Protein AF-A0A6L6B5Q7-F1 (afdb_monomer)

Secondary structure (DSSP, 8-state):
--SSTTSEEEEEETTTEEEEEEEEEE-TTSEEEETTS-EEEGGGEE---

Radius of gyration: 10.01 Å; Cα contacts (8 Å, |Δi|>4): 87; chains: 1; bounding box: 26×22×19 Å

pLDDT: mean 70.18, std 9.89, range [45.41, 83.5]

Mean predicted aligned error: 8.21 Å

Solvent-accessible surface area (backbone atoms only — not comparable to full-atom values): 3076 Å² total; per-residue (Å²): 131,81,84,59,68,77,34,74,35,42,32,46,43,96,86,84,46,71,47,76,45,38,33,73,48,67,47,98,87,51,29,38,29,30,74,87,72,48,74,44,60,69,92,29,67,51,84,74,126

Sequence (49 aa):
VCATIGNEIRIDLPGGTHKNGKAIGITPAGELILEDGSRVTVGDIVHLR

Nearest PDB structures (foldseek):
  4xtw-assembly2_B  TM=8.244E-01  e=1.323E-03  Mycobacterium tuberculosis
  4xu2-assembly1_A  TM=8.050E-01  e=1.601E-03  Mycobacterium tuberculosis
  3l2z-assembly1_A  TM=7.680E-01  e=5.036E-03  Mycobacterium tuberculosis H37Rv
  6ygb-assembly1_C  TM=6.287E-01  e=2.777E-01  Saccharomyces cerevisiae
  6ygd-assembly1_C  TM=6.243E-01  e=3.817E-01  Saccharomyces cerevisiae

Structure (mmCIF, N/CA/C/O backbone):
data_AF-A0A6L6B5Q7-F1
#
_entry.id   AF-A0A6L6B5Q7-F1
#
loop_
_atom_site.group_PDB
_atom_site.id
_atom_site.type_symbol
_atom_site.label_atom_id
_atom_site.label_alt_id
_atom_site.label_comp_id
_atom_site.label_asym_id
_atom_site.label_entity_id
_atom_site.label_seq_id
_atom_site.pdbx_PDB_ins_code
_atom_site.Cartn_x
_atom_site.Cartn_y
_atom_site.Cartn_z
_atom_site.occupancy
_atom_site.B_iso_or_equiv
_atom_site.auth_seq_id
_atom_site.auth_comp_id
_atom_site.auth_asym_id
_atom_site.auth_atom_id
_atom_site.pdbx_PDB_model_num
ATOM 1 N N . VAL A 1 1 ? -9.249 -17.668 1.802 1.00 45.50 1 VAL A N 1
ATOM 2 C CA . VAL A 1 1 ? -8.578 -16.905 2.881 1.00 45.50 1 VAL A CA 1
ATOM 3 C C . VAL A 1 1 ? -7.718 -15.842 2.218 1.00 45.50 1 VAL A C 1
ATOM 5 O O . VAL A 1 1 ? -6.970 -16.189 1.314 1.00 45.50 1 VAL A O 1
ATOM 8 N N . CYS A 1 2 ? -7.893 -14.565 2.563 1.00 45.41 2 CYS A N 1
ATOM 9 C CA . CYS A 1 2 ? -7.036 -13.482 2.069 1.00 45.41 2 CYS A CA 1
ATOM 10 C C . CYS A 1 2 ? -5.654 -13.639 2.726 1.00 45.41 2 CYS A C 1
ATOM 12 O O . CYS A 1 2 ? -5.573 -13.617 3.948 1.00 45.41 2 CYS A O 1
ATOM 14 N N . ALA A 1 3 ? -4.602 -13.891 1.942 1.00 57.28 3 ALA A N 1
ATOM 15 C CA . ALA A 1 3 ? -3.285 -14.303 2.449 1.00 57.28 3 ALA A CA 1
ATOM 16 C C . ALA A 1 3 ? -2.364 -13.136 2.869 1.00 57.28 3 ALA A C 1
ATOM 18 O O . ALA A 1 3 ? -1.295 -13.367 3.429 1.00 57.28 3 ALA A O 1
ATOM 19 N N . THR A 1 4 ? -2.767 -11.893 2.597 1.00 56.38 4 THR A N 1
ATOM 20 C CA . THR A 1 4 ? -1.903 -10.704 2.711 1.00 56.38 4 THR A CA 1
ATOM 21 C C . THR A 1 4 ? -2.134 -9.904 3.988 1.00 56.38 4 THR A C 1
ATOM 23 O O . THR A 1 4 ? -1.197 -9.355 4.557 1.00 56.38 4 THR A O 1
ATOM 26 N N . ILE A 1 5 ? -3.385 -9.812 4.444 1.00 65.31 5 ILE A N 1
ATOM 27 C CA . ILE A 1 5 ? -3.759 -8.945 5.566 1.00 65.31 5 ILE A CA 1
ATOM 28 C C . ILE A 1 5 ? -3.534 -9.692 6.881 1.00 65.31 5 ILE A C 1
ATOM 30 O O . ILE A 1 5 ? -4.077 -10.776 7.084 1.00 65.31 5 ILE A O 1
ATOM 34 N N . GLY A 1 6 ? -2.738 -9.096 7.772 1.00 63.03 6 GLY A N 1
ATOM 35 C CA . GLY A 1 6 ? -2.369 -9.677 9.067 1.00 63.03 6 GLY A CA 1
ATOM 36 C C . GLY A 1 6 ? -1.040 -10.436 9.085 1.00 63.03 6 GLY A C 1
ATOM 37 O O . GLY A 1 6 ? -0.546 -10.713 10.177 1.00 63.03 6 GLY A O 1
ATOM 38 N N . ASN A 1 7 ? -0.439 -10.695 7.921 1.00 66.94 7 ASN A N 1
ATOM 39 C CA . ASN A 1 7 ? 0.900 -11.270 7.804 1.00 66.94 7 ASN A CA 1
ATOM 40 C C . ASN A 1 7 ? 1.968 -10.175 7.674 1.00 66.94 7 ASN A C 1
ATOM 42 O O . ASN A 1 7 ? 1.700 -9.067 7.196 1.00 66.94 7 ASN A O 1
ATOM 46 N N . GLU A 1 8 ? 3.190 -10.495 8.100 1.00 68.81 8 GLU A N 1
ATOM 47 C CA . GLU A 1 8 ? 4.361 -9.701 7.738 1.00 68.81 8 GLU A CA 1
ATOM 48 C C . GLU A 1 8 ? 4.582 -9.794 6.230 1.00 68.81 8 GLU A C 1
ATOM 50 O O . GLU A 1 8 ? 4.665 -10.879 5.656 1.00 68.81 8 GLU A O 1
ATOM 55 N N . ILE A 1 9 ? 4.680 -8.638 5.590 1.00 75.38 9 ILE A N 1
ATOM 56 C CA . ILE A 1 9 ? 4.981 -8.514 4.174 1.00 75.38 9 ILE A CA 1
ATOM 57 C C . ILE A 1 9 ? 6.317 -7.799 4.002 1.00 75.38 9 ILE A C 1
ATOM 59 O O . ILE A 1 9 ? 6.688 -6.907 4.773 1.00 75.38 9 ILE A O 1
ATOM 63 N N . ARG A 1 10 ? 7.044 -8.193 2.958 1.00 75.00 10 ARG A N 1
ATOM 64 C CA . ARG A 1 10 ? 8.181 -7.433 2.455 1.00 75.00 10 ARG A CA 1
ATOM 65 C C . ARG A 1 10 ? 7.735 -6.674 1.219 1.00 75.00 10 ARG A C 1
ATOM 67 O O . ARG A 1 10 ? 7.091 -7.220 0.329 1.00 75.00 10 ARG A O 1
ATOM 74 N N . ILE A 1 11 ? 8.079 -5.402 1.208 1.00 76.50 11 ILE A N 1
ATOM 75 C CA . ILE A 1 11 ? 7.787 -4.471 0.138 1.00 76.50 11 ILE A CA 1
ATOM 76 C C . ILE A 1 11 ? 9.123 -4.117 -0.491 1.00 76.50 11 ILE A C 1
ATOM 78 O O . ILE A 1 11 ? 9.983 -3.563 0.190 1.00 76.50 11 ILE A O 1
ATOM 82 N N . ASP A 1 12 ? 9.305 -4.458 -1.755 1.00 71.38 12 ASP A N 1
ATOM 83 C CA . ASP A 1 12 ? 10.497 -4.143 -2.530 1.00 71.38 12 ASP A CA 1
ATOM 84 C C . ASP A 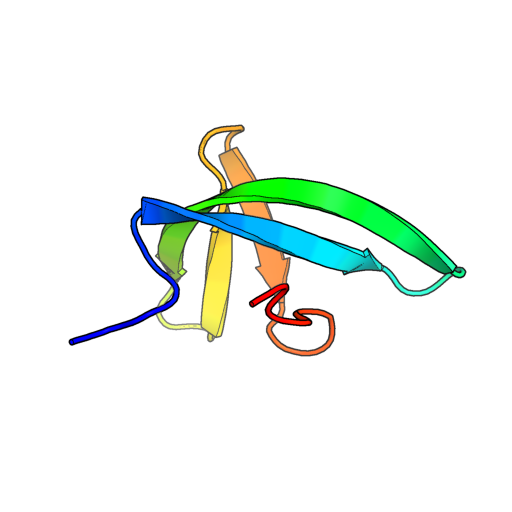1 12 ? 10.299 -2.793 -3.208 1.00 71.38 12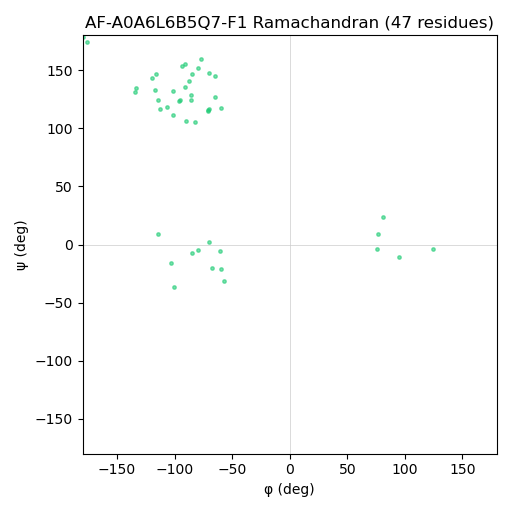 ASP A C 1
ATOM 86 O O . ASP A 1 12 ? 9.534 -2.664 -4.151 1.00 71.38 12 ASP A O 1
ATOM 90 N N . LEU A 1 13 ? 10.979 -1.772 -2.700 1.00 71.25 13 LEU A N 1
ATOM 91 C CA . LEU A 1 13 ? 10.900 -0.415 -3.210 1.00 71.25 13 LEU A CA 1
ATOM 92 C C . LEU A 1 13 ? 11.770 -0.242 -4.467 1.00 71.25 13 LEU A C 1
ATOM 94 O O . LEU A 1 13 ? 12.834 -0.868 -4.603 1.00 71.25 13 LEU A O 1
ATOM 98 N N . PRO A 1 14 ? 11.388 0.690 -5.357 1.00 65.19 14 PRO A N 1
ATOM 99 C CA . PRO A 1 14 ? 12.224 1.078 -6.481 1.00 65.19 14 PRO A CA 1
ATOM 100 C C 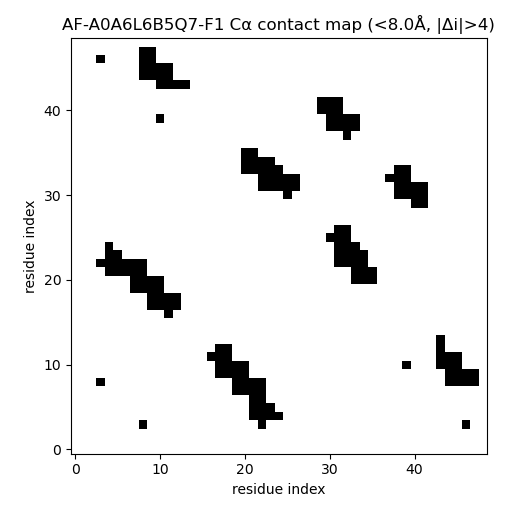. PRO A 1 14 ? 13.559 1.628 -5.964 1.00 65.19 14 PRO A C 1
ATOM 102 O O . PRO A 1 14 ? 13.613 2.622 -5.241 1.00 65.19 14 PRO A O 1
ATOM 105 N N . GLY A 1 15 ? 14.647 0.946 -6.324 1.00 68.56 15 GLY A N 1
ATOM 106 C CA . GLY A 1 15 ? 15.988 1.189 -5.780 1.00 68.56 15 GLY A CA 1
ATOM 107 C C . GLY A 1 15 ? 16.648 -0.050 -5.171 1.00 68.56 15 GLY A C 1
ATOM 108 O O . GLY A 1 15 ? 17.809 0.025 -4.776 1.00 68.56 15 GLY A O 1
ATOM 109 N N . GLY A 1 16 ? 15.940 -1.186 -5.114 1.00 73.94 16 GLY A N 1
ATOM 110 C CA . GLY A 1 16 ? 16.464 -2.446 -4.566 1.00 73.94 16 GLY A CA 1
ATOM 111 C C . GLY A 1 16 ? 16.504 -2.471 -3.036 1.00 73.94 16 GLY A C 1
ATOM 112 O O . GLY A 1 16 ? 17.092 -3.370 -2.434 1.00 73.94 16 GLY A O 1
ATOM 113 N N . THR A 1 17 ? 15.900 -1.471 -2.397 1.00 73.31 17 THR A N 1
ATOM 114 C CA . THR A 1 17 ? 15.658 -1.449 -0.960 1.00 73.31 17 THR A CA 1
ATOM 115 C C . THR A 1 17 ? 14.362 -2.179 -0.660 1.00 73.31 17 THR A C 1
ATOM 117 O O . THR A 1 17 ? 13.413 -2.123 -1.429 1.00 73.31 17 THR A O 1
ATOM 120 N N . HIS A 1 18 ? 14.301 -2.847 0.485 1.00 74.88 18 HIS A N 1
ATOM 121 C CA . HIS A 1 18 ? 13.081 -3.490 0.942 1.00 74.88 18 HIS A CA 1
ATOM 122 C C . HIS A 1 18 ? 12.650 -2.913 2.285 1.00 74.88 18 HIS A C 1
ATOM 124 O O . HIS A 1 18 ? 13.479 -2.606 3.144 1.00 74.88 18 HIS A O 1
ATOM 130 N N . LYS A 1 19 ? 11.340 -2.781 2.477 1.00 74.75 19 LYS A N 1
ATOM 131 C CA . LYS A 1 19 ? 10.724 -2.439 3.754 1.00 74.75 19 LYS A CA 1
ATOM 132 C C . LYS A 1 19 ? 9.894 -3.625 4.218 1.00 74.75 19 LYS A C 1
ATOM 134 O O . LYS A 1 19 ? 9.010 -4.099 3.512 1.00 74.75 19 LYS A O 1
ATOM 139 N N . ASN A 1 20 ? 10.182 -4.099 5.419 1.00 75.94 20 ASN A N 1
ATOM 140 C CA . ASN A 1 20 ? 9.346 -5.076 6.096 1.00 75.94 20 ASN A CA 1
ATOM 141 C C . ASN A 1 20 ? 8.261 -4.341 6.884 1.00 75.94 20 ASN A C 1
ATOM 143 O O . ASN A 1 20 ? 8.528 -3.307 7.503 1.00 75.94 20 ASN A O 1
ATOM 147 N N . GLY A 1 21 ? 7.047 -4.876 6.886 1.00 76.81 21 GLY A N 1
ATOM 148 C CA . GLY A 1 21 ? 6.015 -4.408 7.797 1.00 76.81 21 GLY A CA 1
ATOM 149 C C . GLY A 1 21 ? 4.730 -5.210 7.700 1.00 76.81 21 GLY A C 1
ATOM 150 O O . GLY A 1 21 ? 4.584 -6.100 6.869 1.00 76.81 21 GLY A O 1
ATOM 151 N N . LYS A 1 22 ? 3.787 -4.905 8.584 1.00 78.31 22 LYS A N 1
ATOM 152 C CA . LYS A 1 22 ? 2.510 -5.608 8.650 1.00 78.31 22 LYS A CA 1
ATOM 153 C C . LYS A 1 22 ? 1.442 -4.848 7.880 1.00 78.31 22 LYS A C 1
ATOM 155 O O . LYS A 1 22 ? 1.183 -3.682 8.175 1.00 78.31 22 LYS A O 1
ATOM 160 N N . ALA A 1 23 ? 0.818 -5.517 6.915 1.00 77.50 23 ALA A N 1
ATOM 161 C CA . ALA A 1 23 ? -0.321 -4.977 6.185 1.00 77.50 23 ALA A CA 1
ATOM 162 C C . ALA A 1 23 ? -1.555 -4.937 7.096 1.00 77.50 23 ALA A C 1
AT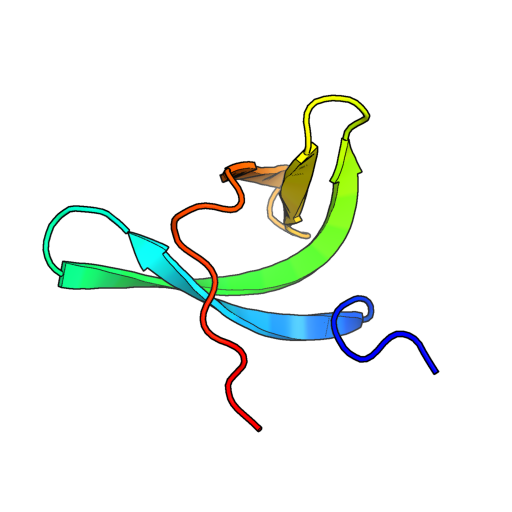OM 164 O O . ALA A 1 23 ? -2.051 -5.990 7.510 1.00 77.50 23 ALA A O 1
ATOM 165 N N . ILE A 1 24 ? -2.062 -3.738 7.382 1.00 83.50 24 ILE A N 1
ATOM 166 C CA . ILE A 1 24 ? -3.278 -3.547 8.190 1.00 83.50 24 ILE A CA 1
ATOM 167 C C . ILE A 1 24 ? -4.507 -3.211 7.343 1.00 83.50 24 ILE A C 1
ATOM 169 O O . ILE A 1 24 ? -5.632 -3.333 7.820 1.00 83.50 24 ILE A O 1
ATOM 173 N N . GLY A 1 25 ? -4.320 -2.810 6.086 1.00 78.88 25 GLY A N 1
ATOM 174 C CA . GLY A 1 25 ? -5.427 -2.466 5.203 1.00 78.88 25 GLY A CA 1
ATOM 175 C C . GLY A 1 25 ? -4.978 -2.052 3.810 1.00 78.88 25 GLY A C 1
ATOM 176 O O . GLY A 1 25 ? -3.787 -2.006 3.514 1.00 78.88 25 GLY A O 1
ATOM 177 N N . ILE A 1 26 ? -5.952 -1.756 2.953 1.00 79.44 26 ILE A N 1
ATOM 178 C CA . ILE A 1 26 ? -5.740 -1.290 1.580 1.00 79.44 26 ILE A CA 1
ATOM 179 C C . ILE A 1 26 ? -6.671 -0.091 1.346 1.00 79.44 26 ILE A C 1
ATOM 181 O O . ILE A 1 26 ? -7.838 -0.131 1.741 1.00 79.44 26 ILE A O 1
ATOM 185 N N . THR A 1 27 ? -6.166 0.987 0.748 1.00 79.44 27 THR A N 1
ATOM 186 C CA . THR A 1 27 ? -6.956 2.165 0.372 1.00 79.44 27 THR A CA 1
ATOM 187 C C . THR A 1 27 ? -7.766 1.891 -0.903 1.00 79.44 27 THR A C 1
ATOM 189 O O . THR A 1 27 ? -7.397 1.026 -1.698 1.00 79.44 27 THR A O 1
ATOM 192 N N . PRO A 1 28 ? -8.840 2.654 -1.179 1.00 74.38 28 PRO A N 1
ATOM 193 C CA . PRO A 1 28 ? -9.595 2.529 -2.432 1.00 74.38 28 PRO A CA 1
ATOM 194 C C . PRO A 1 28 ? -8.755 2.791 -3.692 1.00 74.38 28 PRO A C 1
ATOM 196 O O . PRO A 1 28 ? -9.127 2.355 -4.775 1.00 74.38 28 PRO A O 1
ATOM 199 N N . ALA A 1 29 ? -7.627 3.494 -3.550 1.00 76.75 29 ALA A N 1
ATOM 200 C CA . ALA A 1 29 ? -6.670 3.746 -4.623 1.00 76.75 29 ALA A CA 1
ATOM 201 C C . ALA A 1 29 ? -5.737 2.548 -4.899 1.00 76.75 29 ALA A C 1
ATOM 203 O O . ALA A 1 29 ? -4.941 2.599 -5.832 1.00 76.75 29 ALA A O 1
ATOM 204 N N . GLY A 1 30 ? -5.823 1.474 -4.103 1.00 74.31 30 GLY A N 1
ATOM 205 C CA . GLY A 1 30 ? -4.934 0.319 -4.201 1.00 74.31 30 GLY A CA 1
ATOM 206 C C . GLY A 1 30 ? -3.587 0.528 -3.508 1.00 74.31 30 GLY A C 1
ATOM 207 O O . GLY A 1 30 ? -2.611 -0.118 -3.873 1.00 74.31 30 GLY A O 1
ATOM 208 N N . GLU A 1 31 ? -3.500 1.426 -2.526 1.00 79.44 31 GLU A N 1
ATOM 209 C CA . GLU A 1 31 ? -2.306 1.553 -1.688 1.00 79.44 31 GLU A CA 1
ATOM 210 C C . GLU A 1 31 ? -2.451 0.653 -0.470 1.00 79.44 31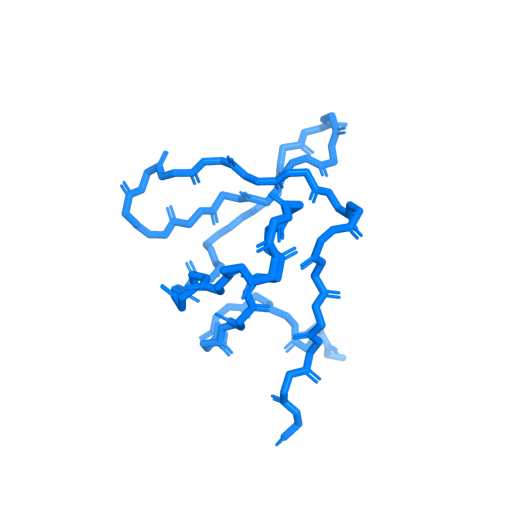 GLU A C 1
ATOM 212 O O . GLU A 1 31 ? -3.486 0.633 0.194 1.00 79.44 31 GLU A O 1
ATOM 217 N N . LEU A 1 32 ? -1.402 -0.073 -0.137 1.00 78.44 32 LEU A N 1
ATOM 218 C CA . LEU A 1 32 ? -1.350 -0.901 1.041 1.00 78.44 32 LEU A CA 1
ATOM 219 C C . LEU A 1 32 ? -0.896 -0.074 2.249 1.00 78.44 32 LEU A C 1
ATOM 221 O O . LEU A 1 32 ? 0.113 0.631 2.209 1.00 78.44 32 LEU A O 1
ATOM 225 N N . ILE A 1 33 ? -1.678 -0.155 3.321 1.00 82.81 33 ILE A N 1
ATOM 226 C CA . ILE A 1 33 ? -1.453 0.554 4.576 1.00 82.81 33 ILE A CA 1
ATOM 227 C C . ILE A 1 33 ? -0.701 -0.380 5.516 1.00 82.81 33 ILE A C 1
ATOM 229 O O . ILE A 1 33 ? -1.163 -1.486 5.818 1.00 82.81 33 ILE A O 1
ATOM 233 N N . LEU A 1 34 ? 0.445 0.086 5.997 1.00 81.25 34 LEU A N 1
ATOM 234 C CA . LEU A 1 34 ? 1.229 -0.598 7.013 1.00 81.25 34 LEU A CA 1
ATOM 235 C C . LEU A 1 34 ? 0.839 -0.147 8.422 1.00 81.25 34 LEU A C 1
ATOM 237 O O . LEU A 1 34 ? 0.370 0.971 8.621 1.00 81.25 34 LEU A O 1
ATOM 241 N N . GLU A 1 35 ? 1.087 -1.009 9.407 1.00 82.44 35 GLU A N 1
ATOM 242 C CA . GLU A 1 35 ? 0.885 -0.714 10.836 1.00 82.44 35 GLU A CA 1
ATOM 243 C C . GLU A 1 35 ? 1.669 0.525 11.307 1.00 82.44 35 GLU A C 1
ATOM 245 O O . GLU A 1 35 ? 1.184 1.291 12.130 1.00 82.44 35 GLU A O 1
ATOM 250 N N . ASP A 1 36 ? 2.828 0.780 10.694 1.00 77.25 36 ASP A N 1
ATOM 251 C CA . ASP A 1 36 ? 3.676 1.970 10.882 1.00 77.25 36 ASP A CA 1
ATOM 252 C C . ASP A 1 36 ? 3.052 3.265 10.299 1.00 77.25 36 ASP A C 1
ATOM 254 O O . ASP A 1 36 ? 3.679 4.318 10.251 1.00 77.25 36 ASP A O 1
ATOM 258 N N . GLY A 1 37 ? 1.835 3.198 9.746 1.00 7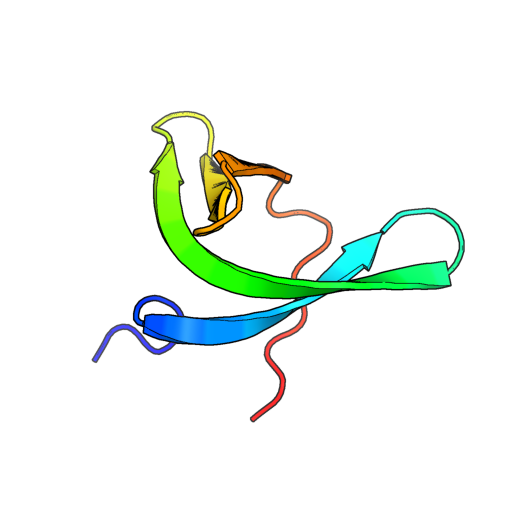5.62 37 GLY A N 1
ATOM 259 C CA . GLY A 1 37 ? 1.151 4.319 9.085 1.00 75.62 37 GLY A CA 1
ATOM 260 C C . GLY A 1 37 ? 1.676 4.649 7.683 1.00 75.62 37 GLY A C 1
ATOM 261 O O . GLY A 1 37 ? 1.114 5.500 6.990 1.00 75.62 37 GLY A O 1
ATOM 262 N N . SER A 1 38 ? 2.727 3.956 7.239 1.00 76.06 38 SER A N 1
ATOM 263 C CA . SER A 1 38 ? 3.266 4.056 5.882 1.00 76.06 38 SER A CA 1
ATOM 264 C C . SER A 1 38 ? 2.252 3.549 4.848 1.00 76.06 38 SER A C 1
ATOM 266 O O . SER A 1 38 ? 1.525 2.587 5.100 1.00 76.06 38 SER A O 1
ATOM 268 N N . ARG A 1 39 ? 2.226 4.172 3.665 1.00 77.69 39 ARG A N 1
ATOM 269 C CA . ARG A 1 39 ? 1.400 3.752 2.521 1.00 77.69 39 ARG A CA 1
ATOM 270 C C . ARG A 1 39 ? 2.307 3.351 1.370 1.00 77.69 39 ARG A C 1
ATOM 272 O O . ARG A 1 39 ? 3.244 4.086 1.067 1.00 77.69 39 ARG A O 1
ATOM 279 N N . VAL A 1 40 ? 2.040 2.207 0.750 1.00 74.00 40 VAL A N 1
ATOM 280 C CA . VAL A 1 40 ? 2.841 1.707 -0.375 1.00 74.00 40 VAL A CA 1
ATOM 281 C C . VAL A 1 40 ? 1.937 1.220 -1.498 1.00 74.00 40 VAL A C 1
ATOM 283 O O . VAL A 1 40 ? 1.002 0.462 -1.275 1.00 74.00 40 VAL A O 1
ATOM 286 N N . THR A 1 41 ? 2.208 1.652 -2.721 1.00 71.12 41 THR A N 1
ATOM 287 C CA . THR A 1 41 ? 1.496 1.234 -3.930 1.00 71.12 41 THR A CA 1
ATOM 288 C C . THR A 1 41 ? 1.787 -0.217 -4.333 1.00 71.12 41 THR A C 1
ATOM 290 O O . THR A 1 41 ? 2.888 -0.728 -4.160 1.00 71.12 41 THR A O 1
ATOM 293 N N . VAL A 1 42 ? 0.785 -0.871 -4.931 1.00 61.50 42 VAL A N 1
ATOM 294 C CA . VAL A 1 42 ? 0.761 -2.303 -5.310 1.00 61.50 42 VAL A CA 1
ATOM 295 C C . VAL A 1 42 ? 1.838 -2.753 -6.320 1.00 61.50 42 VAL A C 1
ATOM 297 O O . VAL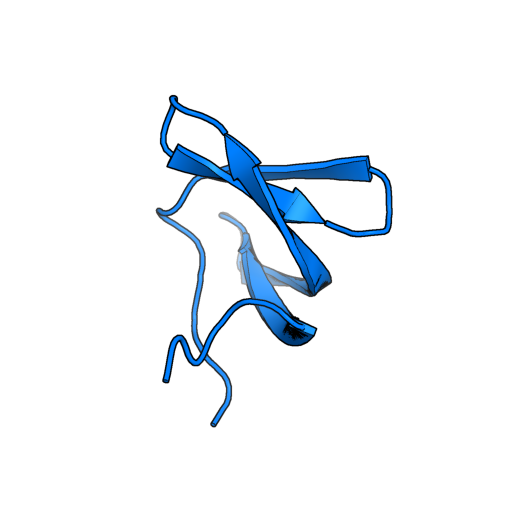 A 1 42 ? 1.987 -3.950 -6.543 1.00 61.50 42 VAL A O 1
ATOM 300 N N . GLY A 1 43 ? 2.646 -1.853 -6.888 1.00 58.59 43 GLY A N 1
ATOM 301 C CA . GLY A 1 43 ? 3.741 -2.225 -7.802 1.00 58.59 43 GLY A CA 1
ATOM 302 C C . GLY A 1 43 ? 4.903 -2.984 -7.145 1.00 58.59 43 GLY A C 1
ATOM 303 O O . GLY A 1 43 ? 5.632 -3.692 -7.830 1.00 58.59 43 GLY A O 1
ATOM 304 N N . ASP A 1 44 ? 5.026 -2.874 -5.824 1.00 60.69 44 ASP A N 1
ATOM 305 C CA . ASP A 1 44 ? 6.251 -3.173 -5.074 1.00 60.69 44 ASP A CA 1
ATOM 306 C C . ASP A 1 44 ? 6.111 -4.383 -4.123 1.00 60.69 44 ASP A C 1
ATOM 308 O O . ASP A 1 44 ? 6.963 -4.635 -3.273 1.00 60.69 44 ASP A O 1
ATOM 312 N N . ILE A 1 45 ? 5.008 -5.137 -4.191 1.00 61.69 45 ILE A N 1
ATOM 313 C CA . ILE A 1 45 ? 4.678 -6.134 -3.157 1.00 61.69 45 ILE A CA 1
ATOM 314 C C . ILE A 1 45 ? 5.030 -7.550 -3.619 1.00 61.69 45 ILE A C 1
ATOM 316 O O . ILE A 1 45 ? 4.348 -8.132 -4.465 1.00 61.69 45 ILE A O 1
ATOM 320 N N . VAL A 1 46 ? 6.038 -8.150 -2.982 1.00 60.56 46 VAL A N 1
ATOM 321 C CA . VAL A 1 46 ? 6.364 -9.575 -3.122 1.00 60.56 46 VAL A CA 1
ATOM 322 C C . VAL A 1 46 ? 5.945 -10.308 -1.847 1.00 60.56 46 VAL A C 1
ATOM 324 O O . VAL A 1 46 ? 6.455 -10.051 -0.758 1.00 60.56 46 VAL A O 1
ATOM 327 N N . HIS A 1 47 ? 5.013 -11.256 -1.968 1.00 53.28 47 HIS A N 1
ATOM 328 C CA . HIS A 1 47 ? 4.633 -12.114 -0.846 1.00 53.28 47 HIS A CA 1
ATOM 329 C C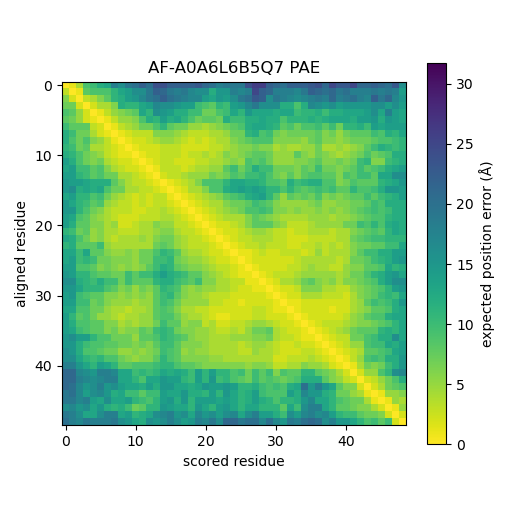 . HIS A 1 47 ? 5.754 -13.103 -0.531 1.00 53.28 47 HIS A C 1
ATOM 331 O O . HIS A 1 47 ? 6.049 -13.998 -1.326 1.00 53.28 47 HIS A O 1
ATOM 337 N N . LEU A 1 48 ? 6.343 -12.974 0.654 1.00 52.31 48 LEU A N 1
ATO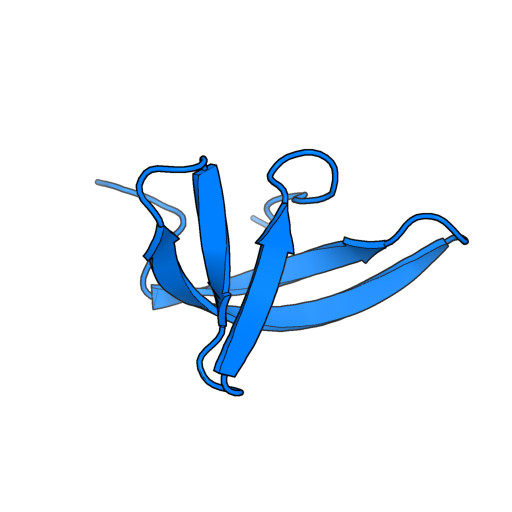M 338 C CA . LEU A 1 48 ? 7.210 -14.002 1.208 1.00 52.31 48 LEU A CA 1
ATOM 339 C C . LEU A 1 48 ? 6.314 -15.061 1.855 1.00 52.31 48 LEU A C 1
ATOM 341 O O . LEU A 1 48 ? 5.674 -14.813 2.871 1.00 52.31 48 LEU A O 1
ATOM 345 N N . ARG A 1 49 ? 6.206 -16.192 1.161 1.00 50.25 49 ARG A N 1
ATOM 346 C CA . ARG A 1 49 ? 5.520 -17.418 1.590 1.00 50.25 49 ARG A CA 1
ATOM 347 C C . ARG A 1 49 ? 6.123 -18.040 2.845 1.00 50.25 49 ARG A C 1
ATOM 349 O O . ARG A 1 49 ? 7.368 -18.010 2.971 1.00 50.25 49 ARG A O 1
#

Foldseek 3Di:
DPPQAQDWWWFQDPPRDIDIFHFHDADPVQWTAGPVRDTHHPPGTDGDD